Protein AF-A0A6C0LTY3-F1 (afdb_monomer_lite)

Radius of gyration: 32.54 Å; chains: 1; bounding box: 74×62×74 Å

Secondary structure (DSSP, 8-state):
--HHHHHHHHHHHHHHHHHHHHHHS---S---HHHHHHHHHHHHHHHHHHHHHHH------TT--PPPPPPPPPPPP-----PPP-----------------HHHHHHHHHHHHHHHHHHHHHHHHHHSB-TTT--B-TTS-EEE-TT--EEEHHHHHHHHHH-TTTTTB-TTT--B--

Sequence (179 aa):
MTSITLCYFYKLNYTQYIQKYYKEKRCPNMATMEEIDEYINEIHMKTMLDNYVLHNIPPDYEGFRKKEVEPIKKTRKIDIFIPSPQYDLPEDNTTILQREIPMEDLNKIREKILHVQDYIISMIDRKEDECPVCYEDMGNKSFLTGSCGHKYCGKCCYDNFTKNCHTGSLCPLCRVEVL

InterPro domains:
  IPR001841 Zinc finger, RING-type [PF13639] (129-175)
  IPR001841 Zinc finger, RING-type [PS50089] (131-175)
  IPR001841 Zinc finger, RING-type [SM00184] (131-174)
  IPR013083 Zinc finger, RING/FYVE/PHD-type [G3DSA:3.30.40.10] (106-179)

pLDDT: mean 71.9, std 16.02, range [35.75, 95.56]

Structure (mmCIF, N/CA/C/O backbone):
data_AF-A0A6C0LTY3-F1
#
_entry.id   AF-A0A6C0LTY3-F1
#
loop_
_atom_site.group_PDB
_atom_site.id
_atom_site.type_symbol
_atom_site.label_atom_id
_atom_site.label_alt_id
_atom_site.label_comp_id
_atom_site.label_asym_id
_atom_site.label_entity_id
_atom_site.label_seq_id
_atom_site.pdbx_PDB_ins_code
_atom_site.Cartn_x
_atom_site.Cartn_y
_atom_site.Cartn_z
_atom_site.occupancy
_atom_site.B_iso_or_equiv
_atom_site.auth_seq_id
_atom_site.auth_comp_id
_atom_site.auth_asym_id
_atom_site.auth_atom_id
_atom_site.pdbx_PDB_model_num
ATOM 1 N N . MET A 1 1 ? 41.780 -26.793 -29.485 1.00 42.22 1 MET A N 1
ATOM 2 C CA . MET A 1 1 ? 41.424 -25.366 -29.684 1.00 42.22 1 MET A CA 1
ATOM 3 C C . MET A 1 1 ? 39.921 -25.127 -29.453 1.00 42.22 1 MET A C 1
ATOM 5 O O . MET A 1 1 ? 39.269 -24.514 -30.282 1.00 42.22 1 MET A O 1
ATOM 9 N N . THR A 1 2 ? 39.345 -25.607 -28.342 1.00 44.09 2 THR A N 1
ATOM 10 C CA . THR A 1 2 ? 37.878 -25.598 -28.112 1.00 44.09 2 THR A CA 1
ATOM 11 C C . THR A 1 2 ? 37.442 -24.863 -26.838 1.00 44.09 2 THR A C 1
ATOM 13 O O . THR A 1 2 ? 36.274 -24.530 -26.698 1.00 44.09 2 THR A O 1
ATOM 16 N N . SER A 1 3 ? 38.364 -24.555 -25.919 1.00 42.03 3 SER A N 1
ATOM 17 C CA . SER A 1 3 ? 38.034 -23.916 -24.633 1.00 42.03 3 SER A CA 1
ATOM 18 C C . SER A 1 3 ? 37.906 -22.384 -24.717 1.00 42.03 3 SER A C 1
ATOM 20 O O . SER A 1 3 ? 37.100 -21.790 -24.007 1.00 42.03 3 SER A O 1
ATOM 22 N N . ILE A 1 4 ? 38.637 -21.731 -25.628 1.00 43.78 4 ILE A N 1
ATOM 23 C CA . ILE A 1 4 ? 38.625 -20.263 -25.756 1.00 43.78 4 ILE A CA 1
ATOM 24 C C . ILE A 1 4 ? 37.345 -19.783 -26.462 1.00 43.78 4 ILE A C 1
ATOM 26 O O . ILE A 1 4 ? 36.757 -18.783 -26.065 1.00 43.78 4 ILE A O 1
ATOM 30 N N . THR A 1 5 ? 36.855 -20.525 -27.456 1.00 41.91 5 THR A N 1
ATOM 31 C CA . THR A 1 5 ? 35.654 -20.182 -28.234 1.00 41.91 5 THR A CA 1
ATOM 32 C C . THR A 1 5 ? 34.357 -20.248 -27.419 1.00 41.91 5 THR A C 1
ATOM 34 O O . THR A 1 5 ? 33.508 -19.374 -27.586 1.00 41.91 5 THR A O 1
ATOM 37 N N . LEU A 1 6 ? 34.225 -21.194 -26.480 1.00 41.50 6 LEU A N 1
ATOM 38 C CA . LEU A 1 6 ? 33.082 -21.268 -25.553 1.00 41.50 6 LEU A CA 1
ATOM 39 C C . LEU A 1 6 ? 33.041 -20.072 -24.584 1.00 41.50 6 LEU A C 1
ATOM 41 O O . LEU A 1 6 ? 31.991 -19.457 -24.411 1.00 41.50 6 LEU A O 1
ATOM 45 N N . CYS A 1 7 ? 34.186 -19.662 -24.027 1.00 36.88 7 CYS A N 1
ATOM 46 C CA . CYS A 1 7 ? 34.265 -18.487 -23.147 1.00 36.88 7 CYS A CA 1
ATOM 47 C C . CYS A 1 7 ? 33.891 -17.169 -23.850 1.00 36.88 7 CYS A C 1
ATOM 49 O O . CYS A 1 7 ? 33.289 -16.291 -23.228 1.00 36.88 7 CYS A O 1
ATOM 51 N N . TYR A 1 8 ? 34.223 -17.013 -25.137 1.00 35.75 8 TYR A N 1
ATOM 52 C CA . TYR A 1 8 ? 33.842 -15.823 -25.909 1.00 35.75 8 TYR A CA 1
ATOM 53 C C . TYR A 1 8 ? 32.349 -15.802 -26.263 1.00 35.75 8 TYR A C 1
ATOM 55 O O . TYR A 1 8 ? 31.736 -14.737 -26.191 1.00 35.75 8 TYR A O 1
ATOM 63 N N . PHE A 1 9 ? 31.743 -16.957 -26.562 1.00 40.81 9 PHE A N 1
ATOM 64 C CA . PHE A 1 9 ? 30.297 -17.059 -26.797 1.00 40.81 9 PHE A CA 1
ATOM 65 C C . PHE A 1 9 ? 29.481 -16.710 -25.543 1.00 40.81 9 PHE A C 1
ATOM 67 O O . PHE A 1 9 ? 28.530 -15.933 -25.623 1.00 40.81 9 PHE A O 1
ATOM 74 N N . TYR A 1 10 ? 29.893 -17.201 -24.368 1.00 42.88 10 TYR A N 1
ATOM 75 C CA . TYR A 1 10 ? 29.242 -16.850 -23.100 1.00 42.88 10 TYR A CA 1
ATOM 76 C C . TYR A 1 10 ? 29.379 -15.357 -22.765 1.00 42.88 10 TYR A C 1
ATOM 78 O O . TYR A 1 10 ? 28.393 -14.734 -22.381 1.00 42.88 10 TYR A O 1
ATOM 86 N N . LYS A 1 11 ? 30.553 -14.741 -22.979 1.00 46.72 11 LYS A N 1
ATOM 87 C CA . LYS A 1 11 ? 30.744 -13.291 -22.757 1.00 46.72 11 LYS A CA 1
ATOM 88 C C . LYS A 1 11 ? 29.909 -12.415 -23.704 1.00 46.72 11 LYS A C 1
ATOM 90 O O . LYS A 1 11 ? 29.366 -11.397 -23.271 1.00 46.72 11 LYS A O 1
ATOM 95 N N . LEU A 1 12 ? 29.790 -12.799 -24.978 1.00 46.47 12 LEU A N 1
ATOM 96 C CA . LEU A 1 12 ? 28.983 -12.067 -25.965 1.00 46.47 12 LEU A CA 1
ATOM 97 C C . LEU A 1 12 ? 27.481 -12.139 -25.654 1.00 46.47 12 LEU A C 1
ATOM 99 O O . LEU A 1 12 ? 26.795 -11.129 -25.771 1.00 46.47 12 LEU A O 1
ATOM 103 N N . ASN A 1 13 ? 26.983 -13.283 -25.182 1.00 56.22 13 ASN A N 1
ATOM 104 C CA . ASN A 1 13 ? 25.578 -13.419 -24.791 1.00 56.22 13 ASN A CA 1
ATOM 105 C C . ASN A 1 13 ? 25.270 -12.713 -23.459 1.00 56.22 13 ASN A C 1
ATOM 107 O O . ASN A 1 13 ? 24.265 -12.016 -23.347 1.00 56.22 13 ASN A O 1
ATOM 111 N N . TYR A 1 14 ? 26.164 -12.807 -22.469 1.00 61.88 14 TYR A N 1
ATOM 112 C CA . TYR A 1 14 ? 25.981 -12.186 -21.148 1.00 61.88 14 TYR A CA 1
ATOM 113 C C . TYR A 1 14 ? 25.837 -10.657 -21.238 1.00 61.88 14 TYR A C 1
ATOM 115 O O . TYR A 1 14 ? 24.941 -10.064 -20.640 1.00 61.88 14 TYR A O 1
ATOM 123 N N . THR A 1 15 ? 26.668 -10.011 -22.061 1.00 61.78 15 THR A N 1
ATOM 124 C CA . THR A 1 15 ? 26.592 -8.557 -22.291 1.00 61.78 15 THR A CA 1
ATOM 125 C C . THR A 1 15 ? 25.288 -8.121 -22.966 1.00 61.78 15 THR A C 1
ATOM 127 O O . THR A 1 15 ? 24.736 -7.086 -22.591 1.00 61.78 15 THR A O 1
ATOM 130 N N . GLN A 1 16 ? 24.748 -8.915 -23.896 1.00 65.88 16 GLN A N 1
ATOM 131 C CA . GLN A 1 16 ? 23.445 -8.645 -24.518 1.00 65.88 16 GLN A CA 1
ATOM 132 C C . GLN A 1 16 ? 22.289 -8.791 -23.519 1.00 65.88 16 GLN A C 1
ATOM 134 O O . GLN A 1 16 ? 21.384 -7.953 -23.503 1.00 65.88 16 GLN A O 1
ATOM 139 N N . TYR A 1 17 ? 22.332 -9.804 -22.648 1.00 64.62 17 TYR A N 1
ATOM 140 C CA . TYR A 1 17 ? 21.313 -9.992 -21.611 1.00 64.62 17 TYR A CA 1
ATOM 141 C C . TYR A 1 17 ? 21.332 -8.878 -20.563 1.00 64.62 17 TYR A C 1
ATOM 143 O O . TYR A 1 17 ? 20.270 -8.383 -20.193 1.00 64.62 17 TYR A O 1
ATOM 151 N N . ILE A 1 18 ? 22.515 -8.403 -20.166 1.00 62.38 18 ILE A N 1
ATOM 152 C CA . ILE A 1 18 ? 22.650 -7.234 -19.287 1.00 62.38 18 ILE A CA 1
ATOM 153 C C . ILE A 1 18 ? 22.062 -5.977 -19.940 1.00 62.38 18 ILE A C 1
ATOM 155 O O . ILE A 1 18 ? 21.318 -5.229 -19.307 1.00 62.38 18 ILE A O 1
ATOM 159 N N . GLN A 1 19 ? 22.366 -5.732 -21.217 1.00 64.69 19 GLN A N 1
ATOM 160 C CA . GLN A 1 19 ? 21.818 -4.578 -21.937 1.00 64.69 19 GLN A CA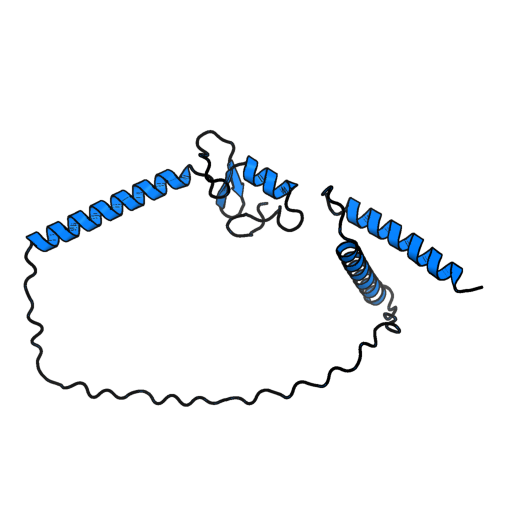 1
ATOM 161 C C . GLN A 1 19 ? 20.290 -4.646 -22.050 1.00 64.69 19 GLN A C 1
ATOM 163 O O . GLN A 1 19 ? 19.621 -3.621 -21.915 1.00 64.69 19 GLN A O 1
ATOM 168 N N . LYS A 1 20 ? 19.729 -5.844 -22.254 1.00 66.06 20 LYS A N 1
ATOM 169 C CA . LYS A 1 20 ? 18.279 -6.071 -22.252 1.00 66.06 20 LYS A CA 1
ATOM 170 C C . LYS A 1 20 ? 17.669 -5.829 -20.866 1.00 66.06 20 LYS A C 1
ATOM 172 O O . LYS A 1 20 ? 16.679 -5.108 -20.776 1.00 66.06 20 LYS A O 1
ATOM 177 N N . TYR A 1 21 ? 18.313 -6.319 -19.805 1.00 64.12 21 TYR A N 1
ATOM 178 C CA . TYR A 1 21 ? 17.903 -6.097 -18.416 1.00 64.12 21 TYR A CA 1
ATOM 179 C C . TYR A 1 21 ? 17.775 -4.607 -18.080 1.00 64.12 21 TYR A C 1
ATOM 181 O O . TYR A 1 21 ? 16.717 -4.160 -17.643 1.00 64.12 21 TYR A O 1
ATOM 189 N N . TYR A 1 22 ? 18.817 -3.812 -18.350 1.00 62.12 22 TYR A N 1
ATOM 190 C CA . TYR A 1 22 ? 18.805 -2.370 -18.072 1.00 62.12 22 TYR A CA 1
ATOM 191 C C . TYR A 1 22 ? 17.874 -1.571 -18.999 1.00 62.12 22 TYR A C 1
ATOM 193 O O . TYR A 1 22 ? 17.456 -0.469 -18.652 1.00 62.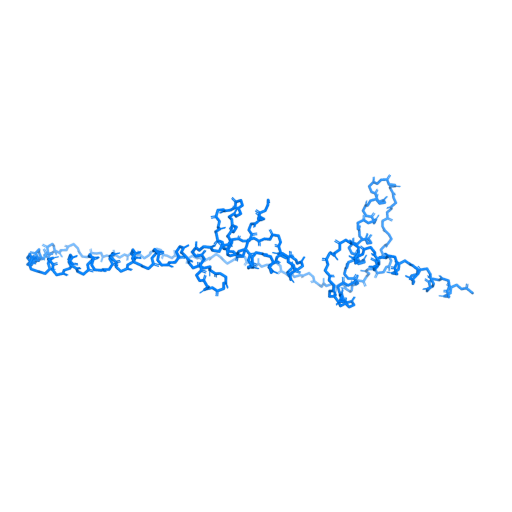12 22 TYR A O 1
ATOM 201 N N . LYS A 1 23 ? 17.529 -2.105 -20.179 1.00 64.44 23 LYS A N 1
ATOM 202 C CA . LYS A 1 23 ? 16.552 -1.491 -21.092 1.00 64.44 23 LYS A CA 1
ATOM 203 C C . LYS A 1 23 ? 15.106 -1.760 -20.659 1.00 64.44 23 LYS A C 1
ATOM 205 O O . LYS A 1 23 ? 14.253 -0.896 -20.848 1.00 64.44 23 LYS A O 1
ATOM 210 N N . GLU A 1 24 ? 14.832 -2.938 -20.099 1.00 64.75 24 GLU A N 1
ATOM 211 C CA . GLU A 1 24 ? 13.504 -3.337 -19.612 1.00 64.75 24 GLU A CA 1
ATOM 212 C C . GLU A 1 24 ? 13.227 -2.833 -18.187 1.00 64.75 24 GLU A C 1
ATOM 214 O O . GLU A 1 24 ? 12.106 -2.416 -17.892 1.00 64.75 24 GLU A O 1
ATOM 219 N N . LYS A 1 25 ? 14.238 -2.791 -17.308 1.00 58.41 25 LYS A N 1
ATOM 220 C CA . LYS A 1 25 ? 14.106 -2.240 -15.954 1.00 58.41 25 LYS A CA 1
ATOM 221 C C . LYS A 1 25 ? 14.497 -0.766 -15.919 1.00 58.41 25 LYS A C 1
ATOM 223 O O . LYS A 1 25 ? 15.662 -0.389 -15.935 1.00 58.41 25 LYS A O 1
ATOM 228 N N . ARG A 1 26 ? 13.473 0.080 -15.843 1.00 53.16 26 ARG A N 1
ATOM 229 C CA . ARG A 1 26 ? 13.510 1.549 -15.920 1.00 53.16 26 ARG A CA 1
ATOM 230 C C . ARG A 1 26 ? 14.066 2.232 -14.650 1.00 53.16 26 ARG A C 1
ATOM 232 O O . ARG A 1 26 ? 13.492 3.226 -14.221 1.00 53.16 26 ARG A O 1
ATOM 239 N N . CYS A 1 27 ? 15.146 1.729 -14.040 1.00 50.59 27 CYS A N 1
ATOM 240 C CA . CYS A 1 27 ? 15.734 2.320 -12.824 1.00 50.59 27 CYS A CA 1
ATOM 241 C C . CYS A 1 27 ? 17.283 2.336 -12.849 1.00 50.59 27 CYS A C 1
ATOM 243 O O . CYS A 1 27 ? 17.891 1.367 -13.294 1.00 50.59 27 CYS A O 1
ATOM 245 N N . PRO A 1 28 ? 17.937 3.408 -12.346 1.00 47.97 28 PRO A N 1
ATOM 246 C CA . PRO A 1 28 ? 19.373 3.664 -12.520 1.00 47.97 28 PRO A CA 1
ATOM 247 C C . PRO A 1 28 ? 20.290 3.066 -11.432 1.00 47.97 28 PRO A C 1
ATOM 249 O O . PRO A 1 28 ? 21.453 3.456 -11.352 1.00 47.97 28 PRO A O 1
ATOM 252 N N . ASN A 1 29 ? 19.806 2.158 -10.576 1.00 52.69 29 ASN A N 1
ATOM 253 C CA . ASN A 1 29 ? 20.657 1.519 -9.566 1.00 52.69 29 ASN A CA 1
ATOM 254 C C . ASN A 1 29 ? 21.331 0.274 -10.157 1.00 52.69 29 ASN A C 1
ATOM 256 O O . ASN A 1 29 ? 20.659 -0.566 -10.752 1.00 52.69 29 ASN A O 1
ATOM 260 N N . MET A 1 30 ? 22.658 0.183 -10.016 1.00 52.66 30 MET A N 1
ATOM 261 C CA . MET A 1 30 ? 23.454 -0.951 -10.494 1.00 52.66 30 MET A CA 1
ATOM 262 C C . MET A 1 30 ? 22.927 -2.238 -9.854 1.00 52.66 30 MET A C 1
ATOM 264 O O . MET A 1 30 ? 23.026 -2.398 -8.639 1.00 52.66 30 MET A O 1
ATOM 268 N N . ALA A 1 31 ? 22.353 -3.128 -10.663 1.00 61.09 31 ALA A N 1
ATOM 269 C CA . ALA A 1 31 ? 21.908 -4.433 -10.196 1.00 61.09 31 ALA A CA 1
ATOM 270 C C . ALA A 1 31 ? 23.100 -5.222 -9.655 1.00 61.09 31 ALA A C 1
ATOM 272 O O . ALA A 1 31 ? 24.213 -5.139 -10.195 1.00 61.09 31 ALA A O 1
ATOM 273 N N . THR A 1 32 ? 22.874 -5.968 -8.577 1.00 69.56 32 THR A N 1
ATOM 274 C CA . THR A 1 32 ? 23.905 -6.858 -8.042 1.00 69.56 32 THR A CA 1
ATOM 275 C C . THR A 1 32 ? 24.169 -7.979 -9.051 1.00 69.56 32 THR A C 1
ATOM 277 O O . THR A 1 32 ? 23.310 -8.326 -9.863 1.00 69.56 32 THR A O 1
ATOM 280 N N . MET A 1 33 ? 25.374 -8.554 -9.035 1.00 62.62 33 MET A N 1
ATOM 281 C CA . MET A 1 33 ? 25.718 -9.648 -9.959 1.00 62.62 33 MET A CA 1
ATOM 282 C C . MET A 1 33 ? 24.775 -10.853 -9.801 1.00 62.62 33 MET A C 1
ATOM 284 O O . MET A 1 33 ? 24.461 -11.518 -10.780 1.00 62.62 33 MET A O 1
ATOM 288 N N . GLU A 1 34 ? 24.250 -11.070 -8.595 1.00 73.88 34 GLU A N 1
ATOM 289 C CA . GLU A 1 34 ? 23.287 -12.131 -8.281 1.00 73.88 34 GLU A CA 1
ATOM 290 C C . GLU A 1 34 ? 21.930 -11.918 -8.975 1.00 73.88 34 GLU A C 1
ATOM 292 O O . GLU A 1 34 ? 21.380 -12.858 -9.545 1.00 73.88 34 GLU A O 1
ATOM 297 N N . GLU A 1 35 ? 21.419 -10.682 -9.007 1.00 72.31 35 GLU A N 1
ATOM 298 C CA . GLU A 1 35 ? 20.171 -10.341 -9.711 1.00 72.31 35 GLU A CA 1
ATOM 299 C C . GLU A 1 35 ? 20.306 -10.490 -11.232 1.00 72.31 35 GLU A C 1
ATOM 301 O O . GLU A 1 35 ? 19.363 -10.883 -11.925 1.00 72.31 35 GLU A O 1
ATOM 306 N N . ILE A 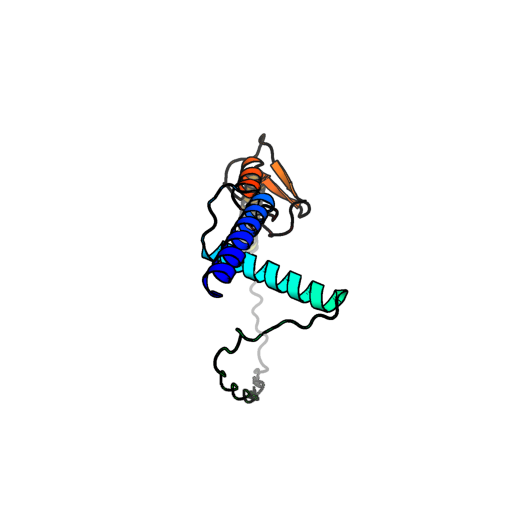1 36 ? 21.490 -10.172 -11.761 1.00 73.06 36 ILE A N 1
ATOM 307 C CA . ILE A 1 36 ? 21.803 -10.333 -13.183 1.00 73.06 36 ILE A CA 1
ATOM 308 C C . ILE A 1 36 ? 21.831 -11.822 -13.544 1.00 73.06 36 ILE A C 1
ATOM 310 O O . ILE A 1 36 ? 21.237 -12.220 -14.548 1.00 73.06 36 ILE A O 1
ATOM 314 N N . ASP A 1 37 ? 22.469 -12.650 -12.718 1.00 75.69 37 ASP A N 1
ATOM 315 C CA . ASP A 1 37 ? 22.544 -14.095 -12.934 1.00 75.69 37 ASP A CA 1
ATOM 316 C C . ASP A 1 37 ? 21.164 -14.766 -12.824 1.00 75.69 37 ASP A C 1
ATOM 318 O O . ASP A 1 37 ? 20.837 -15.648 -13.624 1.00 75.69 37 ASP A O 1
ATOM 322 N N . GLU A 1 38 ? 20.314 -14.324 -11.891 1.00 79.25 38 GLU A N 1
ATOM 323 C CA . GLU A 1 38 ? 18.933 -14.804 -11.772 1.00 79.25 38 GLU A CA 1
ATOM 324 C C . GLU A 1 38 ? 18.102 -14.469 -13.020 1.00 79.25 38 GLU A C 1
ATOM 326 O O . GLU A 1 38 ? 17.446 -15.348 -13.585 1.00 79.25 38 GLU A O 1
ATOM 331 N N . TYR A 1 39 ? 18.200 -13.236 -13.525 1.00 78.69 39 TYR A N 1
ATOM 332 C CA . TYR A 1 39 ? 17.506 -12.823 -14.749 1.00 78.69 39 TYR A CA 1
ATOM 333 C C . TYR A 1 39 ? 17.987 -13.585 -15.991 1.00 78.69 39 TYR A C 1
ATOM 335 O O . TYR A 1 39 ? 17.188 -13.958 -16.855 1.00 78.69 39 TYR A O 1
ATOM 343 N N . ILE A 1 40 ? 19.288 -13.862 -16.086 1.00 77.50 40 ILE A N 1
ATOM 344 C CA . ILE A 1 40 ? 19.847 -14.659 -17.184 1.00 77.50 40 ILE A CA 1
ATOM 345 C C . ILE A 1 40 ? 19.319 -16.091 -17.135 1.00 77.50 40 ILE A C 1
ATOM 347 O O . ILE A 1 40 ? 18.930 -16.627 -18.175 1.00 77.50 40 ILE A O 1
ATOM 351 N N . ASN A 1 41 ? 19.237 -16.685 -15.943 1.00 78.44 41 ASN A N 1
ATOM 352 C CA . ASN A 1 41 ? 18.626 -18.000 -15.763 1.00 78.44 41 ASN A CA 1
ATOM 353 C C . ASN A 1 41 ? 17.143 -17.994 -16.161 1.00 78.44 41 ASN A C 1
ATOM 355 O O . ASN A 1 41 ? 16.689 -18.921 -16.832 1.00 78.44 41 ASN A O 1
ATOM 359 N N . GLU A 1 42 ? 16.395 -16.945 -15.814 1.00 79.88 42 GLU A N 1
ATOM 360 C CA . GLU A 1 42 ? 14.985 -16.815 -16.192 1.00 79.88 42 GLU A CA 1
ATOM 361 C C . GLU A 1 42 ? 14.802 -16.721 -17.717 1.00 79.88 42 GLU A C 1
ATOM 363 O O . GLU A 1 42 ? 13.969 -17.430 -18.291 1.00 79.88 42 GLU A O 1
ATOM 368 N N . ILE A 1 43 ? 15.606 -15.899 -18.404 1.00 78.12 43 ILE A N 1
ATOM 369 C CA . ILE A 1 43 ? 15.570 -15.809 -19.873 1.00 78.12 43 ILE A CA 1
ATOM 370 C C . ILE A 1 43 ? 15.957 -17.140 -20.510 1.00 78.12 43 ILE A C 1
ATOM 372 O O . ILE A 1 43 ? 15.333 -17.563 -21.489 1.00 78.12 43 ILE A O 1
ATOM 376 N N . HIS A 1 44 ? 16.979 -17.799 -19.973 1.00 78.81 44 HIS A N 1
ATOM 377 C CA . HIS A 1 44 ? 17.426 -19.089 -20.472 1.00 78.81 44 HIS A CA 1
ATOM 378 C C . HIS A 1 44 ? 16.307 -20.135 -20.382 1.00 78.81 44 HIS A C 1
ATOM 380 O O . HIS A 1 44 ? 16.013 -20.796 -21.377 1.00 78.81 44 HIS A O 1
ATOM 386 N N . MET A 1 45 ? 15.608 -20.201 -19.244 1.00 78.69 45 MET A N 1
ATOM 387 C CA . MET A 1 45 ? 14.460 -21.092 -19.045 1.00 78.69 45 MET A CA 1
ATOM 388 C C . MET A 1 45 ? 13.298 -20.775 -19.992 1.00 78.69 45 MET A C 1
ATOM 390 O O . MET A 1 45 ? 12.739 -21.691 -20.595 1.00 78.69 45 MET A O 1
ATOM 394 N N . LYS A 1 46 ? 12.959 -19.493 -20.183 1.00 79.38 46 LYS A N 1
ATOM 395 C CA . LYS A 1 46 ? 11.922 -19.087 -21.152 1.00 79.38 46 LYS A CA 1
ATOM 396 C C . LYS A 1 46 ? 12.289 -19.503 -22.575 1.00 79.38 46 LYS A C 1
ATOM 398 O O . LYS A 1 46 ? 11.479 -20.103 -23.267 1.00 79.38 46 LYS A O 1
ATOM 403 N N . THR A 1 47 ? 13.542 -19.285 -22.968 1.00 78.75 47 THR A N 1
ATOM 404 C CA . THR A 1 47 ? 14.038 -19.660 -24.300 1.00 78.75 47 THR A CA 1
ATOM 405 C C . THR A 1 47 ? 14.023 -21.179 -24.502 1.00 78.75 47 THR A C 1
ATOM 407 O O . THR A 1 47 ? 13.688 -21.658 -25.582 1.00 78.75 47 THR A O 1
ATOM 410 N N . MET A 1 48 ? 14.356 -21.956 -23.466 1.00 78.94 48 MET A N 1
ATOM 411 C CA . MET A 1 48 ? 14.251 -23.418 -23.499 1.00 78.94 48 MET A CA 1
ATOM 412 C C . MET A 1 48 ? 12.806 -23.889 -23.687 1.00 78.94 48 MET A C 1
ATOM 414 O O . MET A 1 48 ? 12.564 -24.777 -24.503 1.00 78.94 48 MET A O 1
ATOM 418 N N . LEU A 1 49 ? 11.854 -23.289 -22.967 1.00 75.56 49 LEU A N 1
ATOM 419 C CA . LEU A 1 49 ? 10.431 -23.606 -23.108 1.00 75.56 49 LEU A CA 1
ATOM 420 C C . LEU A 1 49 ? 9.912 -23.259 -24.504 1.00 75.56 49 LEU A C 1
ATOM 422 O O . LEU A 1 49 ? 9.250 -24.090 -25.122 1.00 75.56 49 LEU A O 1
ATOM 426 N N . ASP A 1 50 ? 10.264 -22.087 -25.030 1.00 77.69 50 ASP A N 1
ATOM 427 C CA . ASP A 1 50 ? 9.864 -21.671 -26.376 1.00 77.69 50 ASP A CA 1
ATOM 428 C C . ASP A 1 50 ? 10.435 -22.614 -27.443 1.00 77.69 50 ASP A C 1
ATOM 430 O O . ASP A 1 50 ? 9.712 -23.056 -28.334 1.00 77.69 50 ASP A O 1
ATOM 434 N N . ASN A 1 51 ? 11.706 -23.007 -27.322 1.00 78.31 51 ASN A N 1
ATOM 435 C CA . ASN A 1 51 ? 12.327 -23.976 -28.227 1.00 78.31 51 ASN A CA 1
ATOM 436 C C . ASN A 1 51 ? 11.668 -25.360 -28.158 1.00 78.31 51 ASN A C 1
ATOM 438 O O . ASN A 1 51 ? 11.529 -26.031 -29.183 1.00 78.31 51 ASN A O 1
ATOM 442 N N . TYR A 1 52 ? 11.231 -25.785 -26.974 1.00 76.06 52 TYR A N 1
ATOM 443 C CA . TYR A 1 52 ? 10.509 -27.041 -26.817 1.00 76.06 52 TYR A CA 1
ATOM 444 C C . TYR A 1 52 ? 9.117 -26.975 -27.457 1.00 76.06 52 TYR A C 1
ATOM 446 O O . TYR A 1 52 ? 8.767 -27.844 -28.252 1.00 76.06 52 TYR A O 1
ATOM 454 N N . VAL A 1 53 ? 8.351 -25.921 -27.165 1.00 80.69 53 VAL A N 1
ATOM 455 C CA . VAL A 1 53 ? 6.966 -25.758 -27.636 1.00 80.69 53 VAL A CA 1
ATOM 456 C C . VAL A 1 53 ? 6.897 -25.487 -29.141 1.00 80.69 53 VAL A C 1
ATOM 458 O O . VAL A 1 53 ? 6.040 -26.045 -29.822 1.00 80.69 53 VAL A O 1
ATOM 461 N N . LEU A 1 54 ? 7.779 -24.636 -29.671 1.00 80.00 54 LEU A N 1
ATOM 462 C CA . LEU A 1 54 ? 7.719 -24.178 -31.065 1.00 80.00 54 LEU A CA 1
ATOM 463 C C . LEU A 1 54 ? 8.565 -25.025 -32.013 1.00 80.00 54 LEU A C 1
ATOM 465 O O . LEU A 1 54 ? 8.221 -25.163 -33.187 1.00 80.00 54 LEU A O 1
ATOM 469 N N . HIS A 1 55 ? 9.680 -25.571 -31.527 1.00 76.00 55 HIS A N 1
ATOM 470 C CA . HIS A 1 55 ? 10.675 -26.231 -32.371 1.00 76.00 55 HIS A CA 1
ATOM 471 C C . HIS A 1 55 ? 10.875 -27.716 -32.034 1.00 76.00 55 HIS A C 1
ATOM 473 O O . HIS A 1 55 ? 11.659 -28.374 -32.715 1.00 76.00 55 HIS A O 1
ATOM 479 N N . ASN A 1 56 ? 10.157 -28.266 -31.039 1.00 76.69 56 ASN A N 1
ATOM 480 C CA . ASN A 1 56 ? 10.320 -29.642 -30.545 1.00 76.69 56 ASN A CA 1
ATOM 481 C C . ASN A 1 56 ? 11.779 -29.982 -30.178 1.00 76.69 56 ASN A C 1
ATOM 483 O O . ASN A 1 56 ? 12.198 -31.137 -30.268 1.00 76.69 56 ASN A O 1
ATOM 487 N N . ILE A 1 57 ? 12.566 -28.981 -29.768 1.00 75.94 57 ILE A N 1
ATOM 488 C CA . ILE A 1 57 ? 13.948 -29.179 -29.326 1.00 75.94 57 ILE A CA 1
ATOM 489 C C . ILE A 1 57 ? 13.916 -29.441 -27.814 1.00 75.94 57 ILE A C 1
ATOM 491 O O . ILE A 1 57 ? 13.540 -28.543 -27.057 1.00 75.94 57 ILE A O 1
ATOM 495 N N . PRO A 1 58 ? 14.271 -30.652 -27.346 1.00 67.81 58 PRO A N 1
ATOM 496 C CA . PRO A 1 58 ? 14.276 -30.959 -25.926 1.00 67.81 58 PRO A CA 1
ATOM 497 C C . PRO A 1 58 ? 15.396 -30.187 -25.208 1.00 67.81 58 PRO A C 1
ATOM 499 O O . PRO A 1 58 ? 16.503 -30.077 -25.739 1.00 67.81 58 PRO A O 1
ATOM 502 N N . PRO A 1 59 ? 15.131 -29.656 -24.006 1.00 66.31 59 PRO A N 1
ATOM 503 C CA . PRO A 1 59 ? 16.147 -28.975 -23.215 1.00 66.31 59 PRO A CA 1
ATOM 504 C C . PRO A 1 59 ? 17.286 -29.925 -22.819 1.00 66.31 59 PRO A C 1
ATOM 506 O O . PRO A 1 59 ? 17.056 -31.030 -22.325 1.00 66.31 59 PRO A O 1
ATOM 509 N N . ASP A 1 60 ? 18.522 -29.479 -23.045 1.00 68.75 60 ASP A N 1
ATOM 510 C CA . ASP A 1 60 ? 19.738 -30.194 -22.663 1.00 68.75 60 ASP A CA 1
ATOM 511 C C . ASP A 1 60 ? 20.090 -29.882 -21.200 1.00 68.75 60 ASP A C 1
ATOM 513 O O . ASP A 1 60 ? 20.450 -28.757 -20.844 1.00 68.75 60 ASP A O 1
ATOM 517 N N . TYR A 1 61 ? 19.932 -30.887 -20.337 1.00 60.06 61 TYR A N 1
ATOM 518 C CA . TYR A 1 61 ? 20.091 -30.772 -18.887 1.00 60.06 61 TYR A CA 1
ATOM 519 C C . TYR A 1 61 ? 21.414 -31.346 -18.358 1.00 60.06 61 TYR A C 1
ATOM 521 O O . TYR A 1 61 ? 21.521 -31.576 -17.148 1.00 60.06 61 TYR A O 1
ATOM 529 N N . GLU A 1 62 ? 22.430 -31.575 -19.201 1.00 57.56 62 GLU A N 1
ATOM 530 C CA . GLU A 1 62 ? 23.692 -32.213 -18.778 1.00 57.56 62 GLU A CA 1
ATOM 531 C C . GLU A 1 62 ? 24.409 -31.508 -17.595 1.00 57.56 62 GLU A C 1
ATOM 533 O O . GLU A 1 62 ? 25.207 -32.136 -16.898 1.00 57.56 62 GLU A O 1
ATOM 538 N N . GLY A 1 63 ? 24.061 -30.255 -17.265 1.00 50.53 63 GLY A N 1
ATOM 539 C CA . GLY A 1 63 ? 24.580 -29.513 -16.103 1.00 50.53 63 GLY A CA 1
ATOM 540 C C . GLY A 1 63 ? 23.780 -29.587 -14.785 1.00 50.53 63 GLY A C 1
ATOM 541 O O . GLY A 1 63 ? 24.254 -29.071 -13.774 1.00 50.53 63 GLY A O 1
ATOM 542 N N . PHE A 1 64 ? 22.586 -30.199 -14.741 1.00 46.16 64 PHE A N 1
ATOM 543 C CA . PHE A 1 64 ? 21.651 -30.072 -13.599 1.00 46.16 64 PHE A CA 1
ATOM 544 C C . PHE A 1 64 ? 21.643 -31.236 -12.590 1.00 46.16 64 PHE A C 1
ATOM 546 O O . PHE A 1 64 ? 20.766 -31.272 -11.722 1.00 46.16 64 PHE A O 1
ATOM 553 N N . ARG A 1 65 ? 22.610 -32.170 -12.613 1.00 46.53 65 ARG A N 1
ATOM 554 C CA . ARG A 1 65 ? 22.739 -33.184 -11.539 1.00 46.53 65 ARG A CA 1
ATOM 555 C C . ARG A 1 65 ? 23.160 -32.540 -10.210 1.00 46.53 65 ARG A C 1
ATOM 557 O O . ARG A 1 65 ? 24.320 -32.592 -9.807 1.00 46.53 65 ARG A O 1
ATOM 564 N N . LYS A 1 66 ? 22.199 -31.966 -9.488 1.00 48.94 66 LYS A N 1
ATOM 565 C CA . LYS A 1 66 ? 22.302 -31.741 -8.043 1.00 48.94 66 LYS A CA 1
ATOM 566 C C . LYS A 1 66 ? 22.087 -33.088 -7.340 1.00 48.94 66 LYS A C 1
ATOM 568 O O . LYS A 1 66 ? 21.202 -33.848 -7.720 1.00 48.94 66 LYS A O 1
ATOM 573 N N . LYS A 1 67 ? 22.958 -33.386 -6.368 1.00 49.50 67 LYS A N 1
ATOM 574 C CA . LYS A 1 67 ? 23.000 -34.626 -5.572 1.00 49.50 67 LYS A CA 1
ATOM 575 C C . LYS A 1 67 ? 21.606 -35.018 -5.071 1.00 49.50 67 LYS A C 1
ATOM 577 O O . LYS A 1 67 ? 20.868 -34.161 -4.592 1.00 49.50 67 LYS A O 1
ATOM 582 N N . GLU A 1 68 ? 21.298 -36.306 -5.177 1.00 46.47 68 GLU A N 1
ATOM 583 C CA . GLU A 1 68 ? 20.065 -36.933 -4.699 1.00 46.47 68 GLU A CA 1
ATOM 584 C C . GLU A 1 68 ? 19.768 -36.505 -3.252 1.00 46.47 68 GLU A C 1
ATOM 586 O O . GLU A 1 68 ? 20.559 -36.751 -2.343 1.00 46.47 68 GLU A O 1
ATOM 591 N N . VAL A 1 69 ? 18.641 -35.820 -3.045 1.00 53.78 69 VAL A N 1
ATOM 592 C CA . VAL A 1 69 ? 18.107 -35.537 -1.7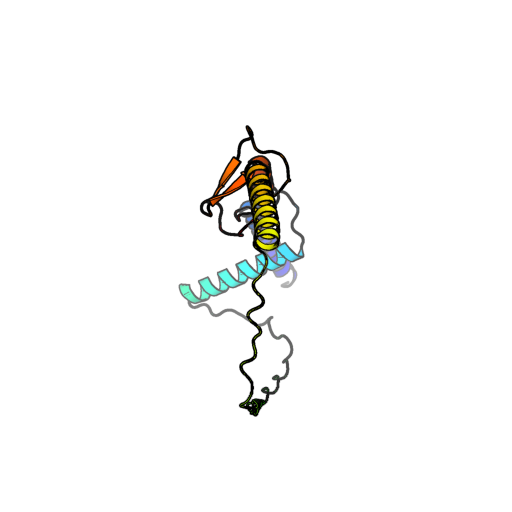09 1.00 53.78 69 VAL A CA 1
ATOM 593 C C . VAL A 1 69 ? 17.192 -36.699 -1.347 1.00 53.78 69 VAL A C 1
ATOM 595 O O . VAL A 1 69 ? 16.254 -37.002 -2.086 1.00 53.78 69 VAL A O 1
ATOM 598 N N . GLU A 1 70 ? 17.482 -37.369 -0.233 1.00 55.22 70 GLU A N 1
ATOM 599 C CA . GLU A 1 70 ? 16.703 -38.521 0.217 1.00 55.22 70 GLU A CA 1
ATOM 600 C C . GLU A 1 70 ? 15.221 -38.169 0.465 1.00 55.22 70 GLU A C 1
ATOM 602 O O . GLU A 1 70 ? 14.905 -37.081 0.959 1.00 55.22 70 GLU A O 1
ATOM 607 N N . PRO A 1 71 ? 14.285 -39.087 0.159 1.00 48.28 71 PRO A N 1
ATOM 608 C CA . PRO A 1 71 ? 12.858 -38.825 0.277 1.00 48.28 71 PRO A CA 1
ATOM 609 C C . PRO A 1 71 ? 12.421 -38.685 1.743 1.00 48.28 71 PRO A C 1
ATOM 611 O O . PRO A 1 71 ? 12.548 -39.605 2.555 1.00 48.28 71 PRO A O 1
ATOM 614 N N . ILE A 1 72 ? 11.831 -37.532 2.068 1.00 55.66 72 ILE A N 1
ATOM 615 C CA . ILE A 1 72 ? 11.228 -37.243 3.374 1.00 55.66 72 ILE A CA 1
ATOM 616 C C . ILE A 1 72 ? 10.088 -38.241 3.641 1.00 55.66 72 ILE A C 1
ATOM 618 O O . ILE A 1 72 ? 9.129 -38.354 2.873 1.00 55.66 72 ILE A O 1
ATOM 622 N N . LYS A 1 73 ? 10.193 -38.981 4.752 1.00 56.66 73 LYS A N 1
ATOM 623 C CA . LYS A 1 73 ? 9.198 -39.971 5.191 1.00 56.66 73 LYS A CA 1
ATOM 624 C C . LYS A 1 73 ? 7.867 -39.284 5.524 1.00 56.66 73 LYS A C 1
ATOM 626 O O . LYS A 1 73 ? 7.825 -38.335 6.301 1.00 56.66 73 LYS A O 1
ATOM 631 N N . LYS A 1 74 ? 6.781 -39.807 4.943 1.00 53.00 74 LYS A N 1
ATOM 632 C CA . LYS A 1 74 ? 5.393 -39.337 5.096 1.00 53.00 74 LYS A CA 1
ATOM 633 C C . LYS A 1 74 ? 5.007 -39.164 6.573 1.00 53.00 74 LYS A C 1
ATOM 635 O O . LYS A 1 74 ? 5.190 -40.077 7.379 1.00 53.00 74 LYS A O 1
ATOM 640 N N . THR A 1 75 ? 4.434 -38.009 6.901 1.00 50.41 75 THR A N 1
ATOM 641 C CA . THR A 1 75 ? 3.895 -37.682 8.224 1.00 50.41 75 THR A CA 1
ATOM 642 C C . THR A 1 75 ? 2.720 -38.598 8.574 1.00 50.41 75 THR A C 1
ATOM 644 O O . THR A 1 75 ? 1.807 -38.815 7.775 1.00 50.41 75 THR A O 1
ATOM 647 N N . ARG A 1 76 ? 2.755 -39.177 9.779 1.00 58.00 76 ARG A N 1
ATOM 648 C CA . ARG A 1 76 ? 1.645 -39.966 10.330 1.00 58.00 76 ARG A CA 1
ATOM 649 C C . ARG A 1 76 ? 0.525 -39.010 10.738 1.00 58.00 76 ARG A C 1
ATOM 651 O O . ARG A 1 76 ? 0.790 -38.025 11.422 1.00 58.00 76 ARG A O 1
ATOM 658 N N . LYS A 1 77 ? -0.709 -39.304 10.320 1.00 49.94 77 LYS A N 1
ATOM 659 C CA . LYS A 1 77 ? -1.910 -38.620 10.814 1.00 49.94 77 LYS A CA 1
ATOM 660 C C . LYS A 1 77 ? -2.016 -38.869 12.319 1.00 49.94 77 LYS A C 1
ATOM 662 O O . LYS A 1 77 ? -1.954 -40.019 12.748 1.00 49.94 77 LYS A O 1
ATOM 667 N N . ILE A 1 78 ? -2.103 -37.797 13.096 1.00 53.72 78 ILE A N 1
ATOM 668 C CA . ILE A 1 78 ? -2.384 -37.859 14.528 1.00 53.72 78 ILE A CA 1
ATOM 669 C C . ILE A 1 78 ? -3.877 -37.579 14.661 1.00 53.72 78 ILE A C 1
ATOM 671 O O . ILE A 1 78 ? -4.309 -36.447 14.454 1.00 53.72 78 ILE A O 1
ATOM 675 N N . ASP A 1 79 ? -4.655 -38.614 14.965 1.00 54.19 79 ASP A N 1
ATOM 676 C CA . ASP A 1 79 ? -6.073 -38.470 15.280 1.00 54.19 79 ASP A CA 1
ATOM 677 C C . ASP A 1 79 ? -6.183 -38.002 16.735 1.00 54.19 79 ASP A C 1
ATOM 679 O O . ASP A 1 79 ? -6.025 -38.777 17.679 1.00 54.19 79 ASP A O 1
ATOM 683 N N . ILE A 1 80 ? -6.378 -36.697 16.926 1.00 56.19 80 ILE A N 1
ATOM 684 C CA . ILE A 1 80 ? -6.590 -36.111 18.251 1.00 56.19 80 ILE A CA 1
ATOM 685 C C . ILE A 1 80 ? -8.068 -36.298 18.604 1.00 56.19 80 ILE A C 1
ATOM 687 O O . ILE A 1 80 ? -8.933 -35.593 18.088 1.00 56.19 80 ILE A O 1
ATOM 691 N N . PHE A 1 81 ? -8.364 -37.255 19.483 1.00 62.91 81 PHE A N 1
ATOM 692 C CA . PHE A 1 81 ? -9.683 -37.387 20.097 1.00 62.91 81 PHE A CA 1
ATOM 693 C C . PHE A 1 81 ? -9.827 -36.350 21.216 1.00 62.91 81 PHE A C 1
ATOM 695 O O . PHE A 1 81 ? -9.120 -36.420 22.221 1.00 62.91 81 PHE A O 1
ATOM 702 N N . ILE A 1 82 ? -10.733 -35.388 21.040 1.00 62.03 82 ILE A N 1
ATOM 703 C CA . ILE A 1 82 ? -11.101 -34.406 22.066 1.00 62.03 82 ILE A CA 1
ATOM 704 C C . ILE A 1 82 ? -12.446 -34.854 22.655 1.00 62.03 82 ILE A C 1
ATOM 706 O O . ILE A 1 82 ? -13.456 -34.771 21.953 1.00 62.03 82 ILE A O 1
ATOM 710 N N . PRO A 1 83 ? -12.507 -35.342 23.907 1.00 64.44 83 PRO A N 1
ATOM 711 C CA . PRO A 1 83 ? -13.781 -35.615 24.552 1.00 64.44 83 PRO A CA 1
ATOM 712 C C . PRO A 1 83 ? -14.505 -34.293 24.810 1.00 64.44 83 PRO A C 1
ATOM 714 O O . PRO A 1 83 ? -13.924 -33.355 25.357 1.00 64.44 83 PRO A O 1
ATOM 717 N N . SER A 1 84 ? -15.777 -34.224 24.425 1.00 51.06 84 SER A N 1
ATOM 718 C CA . SER A 1 84 ? -16.619 -33.065 24.715 1.00 51.06 84 SER A CA 1
ATOM 719 C C . SER A 1 84 ? -16.840 -32.977 26.232 1.00 51.06 84 SER A C 1
ATOM 721 O O . SER A 1 84 ? -17.291 -33.967 26.816 1.00 51.06 84 SER A O 1
ATOM 723 N N . PRO A 1 85 ? -16.537 -31.846 26.894 1.00 59.84 85 PRO A N 1
ATOM 724 C CA . PRO A 1 85 ? -16.755 -31.728 28.326 1.00 59.84 85 PRO A CA 1
ATOM 725 C C . PRO A 1 85 ? -18.258 -31.713 28.610 1.00 59.84 85 PRO A C 1
ATOM 727 O O . PRO A 1 85 ? -18.993 -30.895 28.055 1.00 59.84 85 PRO A O 1
ATOM 730 N N . GLN A 1 86 ? -18.713 -32.629 29.460 1.00 61.78 86 GLN A N 1
ATOM 731 C CA . GLN A 1 86 ? -20.062 -32.602 30.011 1.00 61.78 86 GLN A CA 1
ATOM 732 C C . GLN A 1 86 ? -20.005 -31.810 31.315 1.00 61.78 86 GLN A C 1
ATOM 734 O O . GLN A 1 86 ? -19.300 -32.194 32.246 1.00 61.78 86 GLN A O 1
ATOM 739 N N . TYR A 1 87 ? -20.687 -30.669 31.340 1.00 59.88 87 TYR A N 1
ATOM 740 C CA . TYR A 1 87 ? -20.838 -29.854 32.537 1.00 59.88 87 TYR A CA 1
ATOM 741 C C . TYR A 1 87 ? -22.227 -30.104 33.113 1.00 59.88 87 TYR A C 1
ATOM 743 O O . TYR A 1 87 ? -23.224 -29.748 32.484 1.00 59.88 87 TYR A O 1
ATOM 751 N N . ASP A 1 88 ? -22.280 -30.682 34.309 1.00 64.38 88 ASP A N 1
ATOM 752 C CA . ASP A 1 88 ? -23.499 -30.731 35.108 1.00 64.38 88 ASP A CA 1
ATOM 753 C C . ASP A 1 88 ? -23.748 -29.326 35.671 1.00 64.38 88 ASP A C 1
ATOM 755 O O . ASP A 1 88 ? -23.075 -28.873 36.601 1.00 64.38 88 ASP A O 1
ATOM 759 N N . LEU A 1 89 ? -24.675 -28.592 35.053 1.00 59.38 89 LEU A N 1
ATOM 760 C CA . LEU A 1 89 ? -25.165 -27.326 35.589 1.00 59.38 89 LEU A CA 1
ATOM 761 C C . LEU A 1 89 ? -26.168 -27.636 36.712 1.00 59.38 89 LEU A C 1
ATOM 763 O O . LEU A 1 89 ? -27.136 -28.353 36.457 1.00 59.38 89 LEU A O 1
ATOM 767 N N . PRO A 1 90 ? -25.983 -27.109 37.936 1.00 59.06 90 PRO A N 1
ATOM 768 C CA . PRO A 1 90 ? -26.981 -27.245 38.985 1.00 59.06 90 PRO A CA 1
ATOM 769 C C . PRO A 1 90 ? -28.255 -26.501 38.576 1.00 59.06 90 PRO A C 1
ATOM 771 O O . PRO A 1 90 ? -28.239 -25.284 38.384 1.00 59.06 90 PRO A O 1
ATOM 774 N N . GLU A 1 91 ? -29.361 -27.231 38.463 1.00 63.59 91 GLU A N 1
ATOM 775 C CA . GLU A 1 91 ? -30.706 -26.666 38.399 1.00 63.59 91 GLU A CA 1
ATOM 776 C C . GLU A 1 91 ? -31.105 -26.161 39.790 1.00 63.59 91 GLU A C 1
ATOM 778 O O . GLU A 1 91 ? -31.885 -26.810 40.473 1.00 63.59 91 GLU A O 1
ATOM 783 N N . ASP A 1 92 ? -30.566 -25.030 40.252 1.00 57.19 92 ASP A N 1
ATOM 784 C CA . ASP A 1 92 ? -31.370 -24.190 41.142 1.00 57.19 92 ASP A CA 1
ATOM 785 C C . ASP A 1 92 ? -30.871 -22.752 41.280 1.00 57.19 92 ASP A C 1
ATOM 787 O O . ASP A 1 92 ? -29.674 -22.473 41.372 1.00 57.19 92 ASP A O 1
ATOM 791 N N . ASN A 1 93 ? -31.858 -21.873 41.436 1.00 50.62 93 ASN A N 1
ATOM 792 C CA . ASN A 1 93 ? -31.791 -20.472 41.834 1.00 50.62 93 ASN A CA 1
ATOM 793 C C . ASN A 1 93 ? -31.511 -19.458 40.721 1.00 50.62 93 ASN A C 1
ATOM 795 O O . ASN A 1 93 ? -30.487 -18.776 40.661 1.00 50.62 93 ASN A O 1
ATOM 799 N N . THR A 1 94 ? -32.554 -19.234 39.920 1.00 55.72 94 THR A N 1
ATOM 800 C CA . THR A 1 94 ? -32.922 -17.910 39.401 1.00 55.72 94 THR A CA 1
ATOM 801 C C . THR A 1 94 ? -33.053 -16.886 40.538 1.00 55.72 94 THR A C 1
ATOM 803 O O . THR A 1 94 ? -34.143 -16.475 40.922 1.00 55.72 94 THR A O 1
ATOM 806 N N . THR A 1 95 ? -31.928 -16.435 41.071 1.00 54.25 95 THR A N 1
ATOM 807 C CA . THR A 1 95 ? -31.792 -15.170 41.798 1.00 54.25 95 THR A CA 1
ATOM 808 C C . THR A 1 95 ? -30.719 -14.351 41.101 1.00 54.25 95 THR A C 1
ATOM 810 O O . THR A 1 95 ? -29.752 -13.877 41.693 1.00 54.25 95 THR A O 1
ATOM 813 N N . ILE A 1 96 ? -30.922 -14.119 39.801 1.00 60.06 96 ILE A N 1
ATOM 814 C CA . ILE A 1 96 ? -30.406 -12.896 39.195 1.00 60.06 96 ILE A CA 1
ATOM 815 C C . ILE A 1 96 ? -31.198 -11.780 39.872 1.00 60.06 96 ILE A C 1
ATOM 817 O O . ILE A 1 96 ? -32.305 -11.447 39.455 1.00 60.06 96 ILE A O 1
ATOM 821 N N . LEU A 1 97 ? -30.666 -11.266 40.983 1.00 57.34 97 LEU A N 1
ATOM 822 C CA . LEU A 1 97 ? -31.054 -9.979 41.538 1.00 57.34 97 LEU A CA 1
ATOM 823 C C . LEU A 1 97 ? -31.036 -8.996 40.367 1.00 57.34 97 LEU A C 1
ATOM 825 O O . LEU A 1 97 ? -29.964 -8.589 39.915 1.00 57.34 97 LEU A O 1
ATOM 829 N N . GLN A 1 98 ? -32.218 -8.664 39.847 1.00 60.50 98 GLN A N 1
ATOM 830 C CA . GLN A 1 98 ? -32.419 -7.542 38.942 1.00 60.50 98 GLN A CA 1
ATOM 831 C C . GLN A 1 98 ? -32.125 -6.292 39.761 1.00 60.50 98 GLN A C 1
ATOM 833 O O . GLN A 1 98 ? -32.998 -5.671 40.357 1.00 60.50 98 GLN A O 1
ATOM 838 N N . ARG A 1 99 ? -30.835 -6.001 39.895 1.00 64.44 99 ARG A N 1
ATOM 839 C CA . ARG A 1 99 ? -30.345 -4.804 40.544 1.00 64.44 99 ARG A CA 1
ATOM 840 C C . ARG A 1 99 ? -30.723 -3.675 39.598 1.00 64.44 99 ARG A C 1
ATOM 842 O O . ARG A 1 99 ? -30.125 -3.548 38.533 1.00 64.44 99 ARG A O 1
ATOM 849 N N . GLU A 1 100 ? -31.770 -2.933 39.941 1.00 71.19 100 GLU A N 1
ATOM 850 C CA . GLU A 1 100 ? -32.171 -1.746 39.194 1.00 71.19 100 GLU A CA 1
ATOM 851 C C . GLU A 1 100 ? -30.968 -0.801 39.157 1.00 71.19 100 GLU A C 1
ATOM 853 O O . GLU A 1 100 ? -30.517 -0.303 40.189 1.00 71.19 100 GLU A O 1
ATOM 858 N N . ILE A 1 101 ? -30.370 -0.644 37.975 1.00 71.19 101 ILE A N 1
ATOM 859 C CA . ILE A 1 101 ? -29.240 0.260 37.788 1.00 71.19 101 ILE A CA 1
ATOM 860 C C . ILE A 1 101 ? -29.802 1.677 37.943 1.00 71.19 101 ILE A C 1
ATOM 862 O O . ILE A 1 101 ? -30.716 2.034 37.193 1.00 71.19 101 ILE A O 1
ATOM 866 N N . PRO A 1 102 ? -29.300 2.491 38.890 1.00 78.56 102 PRO A N 1
ATOM 867 C CA . PRO A 1 102 ? -29.770 3.857 39.055 1.00 78.56 102 PRO A CA 1
ATOM 868 C C . PRO A 1 102 ? -29.625 4.636 37.745 1.00 78.56 102 PRO A C 1
ATOM 870 O O . PRO A 1 102 ? -28.584 4.580 37.090 1.00 78.56 102 PRO A O 1
ATOM 873 N N . MET A 1 103 ? -30.655 5.404 37.379 1.00 77.88 103 MET A N 1
ATOM 874 C CA . MET A 1 103 ? -30.669 6.217 36.152 1.00 77.88 103 MET A CA 1
ATOM 875 C C . MET A 1 103 ? -29.442 7.144 36.043 1.00 77.88 103 MET A C 1
ATOM 877 O O . MET A 1 103 ? -28.938 7.401 34.954 1.00 77.88 103 MET A O 1
ATOM 881 N N . GLU A 1 104 ? -28.917 7.591 37.184 1.00 83.12 104 GLU A N 1
ATOM 882 C CA . GLU A 1 104 ? -27.701 8.400 37.290 1.00 83.12 104 GLU A CA 1
ATOM 883 C C . GLU A 1 104 ? -26.454 7.690 36.732 1.00 83.12 104 GLU A C 1
ATOM 885 O O . GLU A 1 104 ? -25.638 8.295 36.034 1.00 83.12 104 GLU A O 1
ATOM 890 N N . ASP A 1 105 ? -26.314 6.388 36.987 1.00 84.00 105 ASP A N 1
ATOM 891 C CA . ASP A 1 105 ? -25.185 5.600 36.489 1.00 84.00 105 ASP A CA 1
ATOM 892 C C . ASP A 1 105 ? -25.318 5.340 34.984 1.00 84.00 105 ASP A C 1
ATOM 894 O O . ASP A 1 105 ? -24.324 5.387 34.256 1.00 84.00 105 ASP A O 1
ATOM 898 N N . LEU A 1 106 ? -26.550 5.165 34.491 1.00 86.12 106 LEU A N 1
ATOM 899 C CA . LEU A 1 106 ? -26.831 5.072 33.056 1.00 86.12 106 LEU A CA 1
ATOM 900 C C . LEU A 1 106 ? -26.503 6.380 32.324 1.00 86.12 106 LEU A C 1
ATOM 902 O O . LEU A 1 106 ? -25.910 6.338 31.246 1.00 86.12 106 LEU A O 1
ATOM 906 N N . ASN A 1 107 ? -26.817 7.535 32.917 1.00 90.12 107 ASN A N 1
ATOM 907 C CA . ASN A 1 107 ? -26.478 8.840 32.347 1.00 90.12 107 ASN A CA 1
ATOM 908 C C . ASN A 1 107 ? -24.962 9.055 32.277 1.00 90.12 107 ASN A C 1
ATOM 910 O O . ASN A 1 107 ? -24.450 9.429 31.224 1.00 90.12 107 ASN A O 1
ATOM 914 N N . LYS A 1 108 ? -24.220 8.713 33.338 1.00 92.81 108 LYS A N 1
ATOM 915 C CA . LYS A 1 108 ? -22.745 8.778 33.330 1.00 92.81 108 LYS A CA 1
ATOM 916 C C . LYS A 1 108 ? -22.127 7.867 32.275 1.00 92.81 108 LYS A C 1
ATOM 918 O O . LYS A 1 108 ? -21.133 8.228 31.645 1.00 92.81 108 LYS A O 1
ATOM 923 N N . ILE A 1 109 ? -22.684 6.670 32.086 1.00 91.69 109 ILE A N 1
ATOM 924 C CA . ILE A 1 109 ? -22.241 5.756 31.026 1.00 91.69 109 ILE A CA 1
ATOM 925 C C . ILE A 1 109 ? -22.540 6.365 29.653 1.00 91.69 109 ILE A C 1
ATOM 927 O O . ILE A 1 109 ? -21.666 6.370 28.788 1.00 91.69 109 ILE A O 1
ATOM 931 N N . ARG A 1 110 ? -23.736 6.930 29.463 1.00 93.38 110 ARG A N 1
ATOM 932 C CA . ARG A 1 110 ? -24.138 7.581 28.212 1.00 93.38 110 ARG A CA 1
ATOM 933 C C . ARG A 1 110 ? -23.224 8.748 27.848 1.00 93.38 110 ARG A C 1
ATOM 935 O O . ARG A 1 110 ? -22.777 8.815 26.708 1.00 93.38 110 ARG A O 1
ATOM 942 N N . GLU A 1 111 ? -22.909 9.627 28.794 1.00 94.75 111 GLU A N 1
ATOM 943 C CA . GLU A 1 111 ? -21.994 10.753 28.563 1.00 94.75 111 GLU A CA 1
ATOM 944 C C . GLU A 1 111 ? -20.594 10.282 28.162 1.00 94.75 111 GLU A C 1
ATOM 946 O O . GLU A 1 111 ? -20.006 10.812 27.221 1.00 94.75 111 GLU A O 1
ATOM 951 N N . LYS A 1 112 ? -20.079 9.231 28.811 1.00 94.38 112 LYS A N 1
ATOM 952 C CA . LYS A 1 112 ? -18.794 8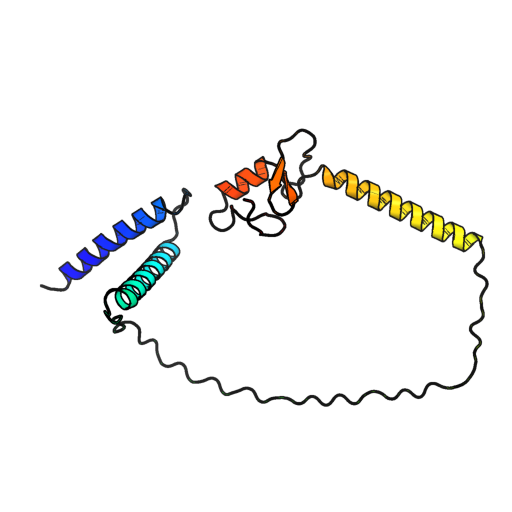.630 28.428 1.00 94.38 112 LYS A CA 1
ATOM 953 C C . LYS A 1 112 ? -18.827 8.059 27.013 1.00 94.38 112 LYS A C 1
ATOM 955 O O . LYS A 1 112 ? -17.860 8.233 26.279 1.00 94.38 112 LYS A O 1
ATOM 960 N N . ILE A 1 113 ? -19.919 7.394 26.628 1.00 95.56 113 ILE A N 1
ATOM 961 C CA . ILE A 1 113 ? -20.089 6.868 25.266 1.00 95.56 113 ILE A CA 1
ATOM 962 C C . ILE A 1 113 ? -20.079 8.015 24.252 1.00 95.56 113 ILE A C 1
ATOM 964 O O . ILE A 1 113 ? -19.349 7.925 23.267 1.00 95.56 113 ILE A O 1
ATOM 968 N N . LEU A 1 114 ? -20.822 9.094 24.512 1.00 94.50 114 LEU A N 1
ATOM 969 C CA . LEU A 1 114 ? -20.862 10.268 23.632 1.00 94.50 114 LEU A CA 1
ATOM 970 C C . LEU A 1 114 ? -19.478 10.909 23.487 1.00 94.50 114 LEU A C 1
ATOM 972 O O . LEU A 1 114 ? -19.011 11.113 22.373 1.00 94.50 114 LEU A O 1
ATOM 976 N N . HIS A 1 115 ? -18.764 11.114 24.594 1.00 93.75 115 HIS A N 1
ATOM 977 C CA . HIS A 1 115 ? -17.416 11.682 24.557 1.00 93.75 115 HIS A CA 1
ATOM 978 C C . HIS A 1 115 ? -16.431 10.812 23.756 1.00 93.75 115 HIS A C 1
ATOM 980 O O . HIS A 1 115 ? -15.576 11.323 23.033 1.00 93.75 115 HIS A O 1
ATOM 986 N N . VAL A 1 116 ? -16.528 9.484 23.874 1.00 93.38 116 VAL A N 1
ATOM 987 C CA . VAL A 1 116 ? -15.701 8.562 23.079 1.00 93.38 116 VAL A CA 1
ATOM 988 C C . VAL A 1 116 ? -16.073 8.631 21.597 1.00 93.38 116 VAL A C 1
ATOM 990 O O . VAL A 1 116 ? -15.173 8.635 20.758 1.00 93.38 116 VAL A O 1
ATOM 993 N N . GLN A 1 117 ? -17.363 8.720 21.266 1.00 93.50 117 GLN A N 1
ATOM 994 C CA . GLN A 1 117 ? -17.821 8.879 19.883 1.00 93.50 117 GLN A CA 1
ATOM 995 C C . GLN A 1 117 ? -17.289 10.176 19.263 1.00 93.50 117 GLN A C 1
ATOM 997 O O . GLN A 1 117 ? -16.666 10.116 18.204 1.00 93.50 117 GLN A O 1
ATOM 1002 N N . ASP A 1 118 ? -17.434 11.311 19.949 1.00 92.62 118 ASP A N 1
ATOM 1003 C CA . ASP A 1 118 ? -16.944 12.614 19.479 1.00 92.62 118 ASP A CA 1
ATOM 1004 C C . ASP A 1 118 ? -15.422 12.613 19.287 1.00 92.62 118 ASP A C 1
ATOM 1006 O O . ASP A 1 118 ? -14.897 13.121 18.291 1.00 92.62 118 ASP A O 1
ATOM 1010 N N . TYR A 1 119 ? -14.691 11.978 20.207 1.00 89.94 119 TYR A N 1
ATOM 1011 C CA . TYR A 1 119 ? -13.246 11.823 20.083 1.00 89.94 119 TYR A CA 1
ATOM 1012 C C . TYR A 1 119 ? -12.853 11.006 18.845 1.00 89.94 119 TYR A C 1
ATOM 1014 O O . TYR A 1 119 ? -11.953 11.422 18.109 1.00 89.94 119 TYR A O 1
ATOM 1022 N N . ILE A 1 120 ? -13.531 9.879 18.592 1.00 89.25 120 ILE A N 1
ATOM 1023 C CA . ILE A 1 120 ? -13.293 9.034 17.411 1.00 89.25 120 ILE A CA 1
ATOM 1024 C C . ILE A 1 120 ? -13.578 9.815 16.126 1.00 89.25 120 ILE A C 1
ATOM 1026 O O . ILE A 1 120 ? -12.736 9.801 15.230 1.00 89.25 120 ILE A O 1
ATOM 1030 N N . ILE A 1 121 ? -14.701 10.536 16.056 1.00 89.00 121 ILE A N 1
ATOM 1031 C CA . ILE A 1 121 ? -15.060 11.365 14.893 1.00 89.00 121 ILE A CA 1
ATOM 1032 C C . ILE A 1 121 ? -13.968 12.410 14.639 1.00 89.00 121 ILE A C 1
ATOM 1034 O O . ILE A 1 121 ? -13.414 12.465 13.545 1.00 89.00 121 ILE A O 1
ATOM 1038 N N . SER A 1 122 ? -13.541 13.137 15.679 1.00 82.88 122 SER A N 1
ATOM 1039 C CA . SER A 1 122 ? -12.471 14.138 15.550 1.00 82.88 122 SER A CA 1
ATOM 1040 C C . SER A 1 122 ? -11.134 13.554 15.069 1.00 82.88 122 SER A C 1
ATOM 1042 O O . SER A 1 122 ? -10.318 14.259 14.479 1.00 82.88 122 SER A O 1
ATOM 1044 N N . MET A 1 123 ? -10.868 12.278 15.366 1.00 78.88 123 MET A N 1
ATOM 1045 C CA . MET A 1 123 ? -9.660 11.573 14.936 1.00 78.88 123 MET A CA 1
ATOM 1046 C C . MET A 1 123 ? -9.748 11.083 13.493 1.00 78.88 123 MET A C 1
ATOM 1048 O O . MET A 1 123 ? -8.712 10.989 12.839 1.00 78.88 123 MET A O 1
ATOM 1052 N N . ILE A 1 124 ? -10.945 10.741 13.014 1.00 77.62 124 ILE A N 1
ATOM 1053 C CA . ILE A 1 124 ? -11.174 10.331 11.626 1.00 77.62 124 ILE A CA 1
ATOM 1054 C C . ILE A 1 124 ? -11.031 11.545 10.710 1.00 77.62 124 ILE A C 1
ATOM 1056 O O . ILE A 1 124 ? -10.220 11.485 9.790 1.00 77.62 124 ILE A O 1
ATOM 1060 N N . ASP A 1 125 ? -11.695 12.660 11.032 1.00 69.69 125 ASP A N 1
ATOM 1061 C CA . ASP A 1 125 ? -11.646 13.884 10.218 1.00 69.69 125 ASP A CA 1
ATOM 1062 C C . ASP A 1 125 ? -10.206 14.386 10.035 1.00 69.69 125 ASP A C 1
ATOM 1064 O O . ASP A 1 125 ? -9.770 14.655 8.921 1.00 69.69 125 ASP A O 1
ATOM 1068 N N . ARG A 1 126 ? -9.403 14.410 11.111 1.00 63.88 126 ARG A N 1
ATOM 1069 C CA . ARG A 1 126 ? -7.979 14.793 11.024 1.00 63.88 126 ARG A CA 1
ATOM 1070 C C . ARG A 1 126 ? -7.141 13.849 10.156 1.00 63.88 126 ARG A C 1
ATOM 1072 O O . ARG A 1 126 ? -6.145 14.276 9.585 1.00 63.88 126 ARG A O 1
ATOM 1079 N N . LYS A 1 127 ? -7.506 12.567 10.074 1.00 65.19 127 LYS A N 1
ATOM 1080 C CA . LYS A 1 127 ? -6.756 11.567 9.300 1.00 65.19 127 LYS A CA 1
ATOM 1081 C C . LYS A 1 127 ? -7.072 11.598 7.809 1.00 65.19 127 LYS A C 1
ATOM 1083 O O . LYS A 1 127 ? -6.224 11.173 7.033 1.00 65.19 127 LYS A O 1
ATOM 1088 N N . GLU A 1 128 ? -8.248 12.068 7.396 1.00 68.94 128 GLU A N 1
ATOM 1089 C CA . GLU A 1 128 ? -8.584 12.175 5.965 1.00 68.94 128 GLU A CA 1
ATOM 1090 C C . GLU A 1 128 ? -7.723 13.216 5.234 1.00 68.94 128 GLU A C 1
ATOM 1092 O O . GLU A 1 128 ? -7.445 13.083 4.031 1.00 68.94 128 GLU A O 1
ATOM 1097 N N . ASP A 1 129 ? -7.247 14.207 5.984 1.00 76.56 129 ASP A N 1
ATOM 1098 C CA . ASP A 1 129 ? -6.373 15.259 5.487 1.00 76.56 129 ASP A CA 1
ATOM 1099 C C . ASP A 1 129 ? -4.889 14.902 5.598 1.00 76.56 129 ASP A C 1
ATOM 1101 O O . ASP A 1 129 ? -4.073 15.553 4.967 1.00 76.56 129 ASP A O 1
ATOM 1105 N N . GLU A 1 130 ? -4.493 13.838 6.293 1.00 87.88 130 GLU A N 1
ATOM 1106 C CA . GLU A 1 130 ? -3.083 13.459 6.431 1.00 87.88 130 GLU A CA 1
ATOM 1107 C C . GLU A 1 130 ? -2.697 12.296 5.516 1.00 87.88 130 GLU A C 1
ATOM 1109 O O . GLU A 1 130 ? -3.389 11.286 5.386 1.00 87.88 130 GLU A O 1
ATOM 1114 N N . CYS A 1 131 ? -1.541 12.407 4.865 1.00 88.88 131 CYS A N 1
ATOM 1115 C CA . CYS A 1 131 ? -1.046 11.332 4.022 1.00 88.88 131 CYS A CA 1
ATOM 1116 C C . CYS A 1 131 ? -0.604 10.145 4.889 1.00 88.88 131 CYS A C 1
ATOM 1118 O O . CYS A 1 131 ? 0.350 10.292 5.652 1.00 88.88 131 CYS A O 1
ATOM 1120 N N . PRO A 1 132 ? -1.145 8.930 4.706 1.00 88.56 132 PRO A N 1
ATOM 1121 C CA . PRO A 1 132 ? -0.784 7.785 5.547 1.00 88.56 132 PRO A CA 1
ATOM 1122 C C . PRO A 1 132 ? 0.631 7.240 5.281 1.00 88.56 132 PRO A C 1
ATOM 1124 O O . PRO A 1 132 ? 1.088 6.340 5.979 1.00 88.56 132 PRO A O 1
ATOM 1127 N N . VAL A 1 133 ? 1.328 7.757 4.261 1.00 90.62 133 VAL A N 1
ATOM 1128 C CA . VAL A 1 133 ? 2.701 7.355 3.913 1.00 90.62 133 VAL A CA 1
ATOM 1129 C C . VAL A 1 133 ? 3.740 8.263 4.571 1.00 90.62 133 VAL A C 1
ATOM 1131 O O . VAL A 1 133 ? 4.752 7.773 5.063 1.00 90.62 133 VAL A O 1
ATOM 1134 N N . CYS A 1 134 ? 3.516 9.580 4.562 1.00 91.19 134 CYS A N 1
ATOM 1135 C CA . CYS A 1 134 ? 4.482 10.560 5.073 1.00 91.19 134 CYS A CA 1
ATOM 1136 C C . CYS A 1 134 ? 3.991 11.352 6.290 1.00 91.19 134 CYS A C 1
ATOM 1138 O O . CYS A 1 134 ? 4.766 12.135 6.828 1.00 91.19 134 CYS A O 1
ATOM 1140 N N . TYR A 1 135 ? 2.736 11.158 6.707 1.00 89.31 135 TYR A N 1
ATOM 1141 C CA . TYR A 1 135 ? 2.070 11.861 7.810 1.00 89.31 135 TYR A CA 1
ATOM 1142 C C . TYR A 1 135 ? 2.080 13.390 7.669 1.00 89.31 135 TYR A C 1
ATOM 1144 O O . TYR A 1 135 ? 1.998 14.121 8.649 1.00 89.31 135 TYR A O 1
ATOM 1152 N N . GLU A 1 136 ? 2.209 13.889 6.436 1.00 89.25 136 GLU A N 1
ATOM 1153 C CA . GLU A 1 136 ? 2.055 15.310 6.139 1.00 89.25 136 GLU A CA 1
ATOM 1154 C C . GLU A 1 136 ? 0.607 15.614 5.753 1.00 89.25 136 GLU A C 1
ATOM 1156 O O . GLU A 1 136 ? -0.015 14.844 5.016 1.00 89.25 136 GLU A O 1
ATOM 1161 N N . ASP A 1 137 ? 0.133 16.793 6.150 1.00 86.50 137 ASP A N 1
ATOM 1162 C CA . ASP A 1 137 ? -1.144 17.356 5.715 1.00 86.50 137 ASP A CA 1
ATOM 1163 C C . ASP A 1 137 ? -1.203 17.471 4.173 1.00 86.50 137 ASP A C 1
ATOM 1165 O O . ASP A 1 137 ? -0.260 17.948 3.517 1.00 86.50 137 ASP A O 1
ATOM 1169 N N . MET A 1 138 ? -2.295 16.971 3.601 1.00 82.00 138 MET A N 1
ATOM 1170 C CA . MET A 1 138 ? -2.641 16.876 2.186 1.00 82.00 138 MET A CA 1
ATOM 1171 C C . MET A 1 138 ? -3.573 18.000 1.732 1.00 82.00 138 MET A C 1
ATOM 1173 O O . MET A 1 138 ? -3.748 18.110 0.520 1.00 82.00 138 MET A O 1
ATOM 1177 N N . GLY A 1 139 ? -4.116 18.832 2.634 1.00 74.25 139 GLY A N 1
ATOM 1178 C CA . GLY A 1 139 ? -5.218 19.780 2.388 1.00 74.25 139 GLY A CA 1
ATOM 1179 C C . GLY A 1 139 ? -5.321 20.335 0.958 1.00 74.25 139 GLY A C 1
ATOM 1180 O O . GLY A 1 139 ? -6.229 19.976 0.217 1.00 74.25 139 GLY A O 1
ATOM 1181 N N . ASN A 1 140 ? -4.353 21.157 0.530 1.00 67.00 140 ASN A N 1
ATOM 1182 C CA . ASN A 1 140 ? -4.295 21.725 -0.834 1.00 67.00 140 ASN A CA 1
ATOM 1183 C C . ASN A 1 140 ? -3.236 21.073 -1.746 1.00 67.00 140 ASN A C 1
ATOM 1185 O O . ASN A 1 140 ? -2.928 21.592 -2.822 1.00 67.00 140 ASN A O 1
ATOM 1189 N N . LYS A 1 141 ? -2.603 19.980 -1.311 1.00 74.50 141 LYS A N 1
ATOM 1190 C CA . LYS A 1 141 ? -1.548 19.309 -2.081 1.00 74.50 141 LYS A CA 1
ATOM 1191 C C . LYS A 1 141 ? -2.171 18.379 -3.122 1.00 74.50 141 LYS A C 1
ATOM 1193 O O . LYS A 1 141 ? -3.275 17.871 -2.954 1.00 74.50 141 LYS A O 1
ATOM 1198 N N . SER A 1 142 ? -1.433 18.105 -4.196 1.00 80.94 142 SER A N 1
ATOM 1199 C CA . SER A 1 142 ? -1.837 17.076 -5.151 1.00 80.94 142 SER A CA 1
ATOM 1200 C C . SER A 1 142 ? -1.888 15.713 -4.454 1.00 80.94 142 SER A C 1
ATOM 1202 O O . SER A 1 142 ? -0.917 15.281 -3.826 1.00 80.94 142 SER A O 1
ATOM 1204 N N . PHE A 1 143 ? -3.025 15.033 -4.562 1.00 87.69 143 PHE A N 1
ATOM 1205 C CA . PHE A 1 143 ? -3.223 13.669 -4.083 1.00 87.69 143 PHE A CA 1
ATOM 1206 C C . PHE A 1 143 ? -3.601 12.764 -5.250 1.00 87.69 143 PHE A C 1
ATOM 1208 O O . PHE A 1 143 ? -4.169 13.217 -6.245 1.00 87.69 143 PHE A O 1
ATOM 1215 N N . LEU A 1 144 ? -3.261 11.484 -5.128 1.00 85.19 144 LEU A N 1
ATOM 1216 C CA . LEU A 1 144 ? -3.688 10.458 -6.068 1.00 85.19 144 LEU A CA 1
ATOM 1217 C C . LEU A 1 144 ? -4.660 9.521 -5.359 1.00 85.19 144 LEU A C 1
ATOM 1219 O O . LEU A 1 144 ? -4.391 9.085 -4.238 1.00 85.19 144 LEU A O 1
ATOM 1223 N N . THR A 1 145 ? -5.741 9.180 -6.052 1.00 86.25 145 THR A N 1
ATOM 1224 C CA . THR A 1 145 ? -6.633 8.083 -5.684 1.00 86.25 145 THR A CA 1
ATOM 1225 C C . THR A 1 145 ? -6.498 7.002 -6.749 1.00 86.25 145 THR A C 1
ATOM 1227 O O . THR A 1 145 ? -6.872 7.223 -7.899 1.00 86.25 145 THR A O 1
ATOM 1230 N N . GLY A 1 146 ? -5.900 5.865 -6.385 1.00 82.69 146 GLY A N 1
ATOM 1231 C CA . GLY A 1 146 ? -5.751 4.723 -7.296 1.00 82.69 146 GLY A CA 1
ATOM 1232 C C . GLY A 1 146 ? -7.061 3.954 -7.499 1.00 82.69 146 GLY A C 1
ATOM 1233 O O . GLY A 1 146 ? -8.056 4.225 -6.826 1.00 82.69 146 GLY A O 1
ATOM 1234 N N . SER A 1 147 ? -7.039 2.932 -8.360 1.00 86.06 147 SER A N 1
ATOM 1235 C CA . SER A 1 147 ? -8.177 2.017 -8.603 1.00 86.06 147 SER A CA 1
ATOM 1236 C C . SER A 1 147 ? -8.742 1.382 -7.318 1.00 86.06 147 SER A C 1
ATOM 1238 O O . SER A 1 147 ? -9.938 1.126 -7.204 1.00 86.06 147 SER A O 1
ATOM 1240 N N . CYS A 1 148 ? -7.885 1.186 -6.314 1.00 89.88 148 CYS A N 1
ATOM 1241 C CA . CYS A 1 148 ? -8.232 0.657 -4.997 1.00 89.88 148 CYS A CA 1
ATOM 1242 C C . CYS A 1 148 ? -8.924 1.654 -4.047 1.00 89.88 148 CYS A C 1
ATOM 1244 O O . CYS A 1 148 ? -9.245 1.278 -2.922 1.00 89.88 148 CYS A O 1
ATOM 1246 N N . GLY A 1 149 ? -9.108 2.917 -4.446 1.00 87.31 149 GLY A N 1
ATOM 1247 C CA . GLY A 1 149 ? -9.782 3.945 -3.643 1.00 87.31 149 GLY A CA 1
ATOM 1248 C C . GLY A 1 149 ? -8.938 4.571 -2.526 1.00 87.31 149 GLY A C 1
ATOM 1249 O O . GLY A 1 149 ? -9.400 5.492 -1.859 1.00 87.31 149 GLY A O 1
ATOM 1250 N N . HIS A 1 150 ? -7.694 4.130 -2.323 1.00 89.88 150 HIS A N 1
ATOM 1251 C CA . HIS A 1 150 ? -6.813 4.715 -1.315 1.00 89.88 150 HIS A CA 1
ATOM 1252 C C . HIS A 1 150 ? -6.198 6.044 -1.777 1.00 89.88 150 HIS A C 1
ATOM 1254 O O . HIS A 1 150 ? -5.627 6.119 -2.868 1.00 89.88 150 HIS A O 1
ATOM 1260 N N . LYS A 1 151 ? -6.264 7.061 -0.907 1.00 88.38 151 LYS A N 1
ATOM 1261 C CA . LYS A 1 151 ? -5.728 8.413 -1.121 1.00 88.38 151 LYS A CA 1
ATOM 1262 C C . LYS A 1 151 ? -4.391 8.595 -0.400 1.00 88.38 151 LYS A C 1
ATOM 1264 O O . LYS A 1 151 ? -4.261 8.261 0.776 1.00 88.38 151 LYS A O 1
ATOM 1269 N N . TYR A 1 152 ? -3.396 9.132 -1.097 1.00 90.00 152 TYR A N 1
ATOM 1270 C CA . TYR A 1 152 ? -2.112 9.535 -0.516 1.00 90.00 152 TYR A CA 1
ATOM 1271 C C . TYR A 1 152 ? -1.454 10.636 -1.356 1.00 90.00 152 TYR A C 1
ATOM 1273 O O . TYR A 1 152 ? -1.859 10.924 -2.486 1.00 90.00 152 TYR A O 1
ATOM 1281 N N . CYS A 1 153 ? -0.434 11.277 -0.785 1.00 91.19 153 CYS A N 1
ATOM 1282 C CA . CYS A 1 153 ? 0.203 12.445 -1.377 1.00 91.19 153 CYS A CA 1
ATOM 1283 C C . CYS A 1 153 ? 0.863 12.133 -2.733 1.00 91.19 153 CYS A C 1
ATOM 1285 O O . CYS A 1 153 ? 1.513 11.097 -2.900 1.00 91.19 153 CYS A O 1
ATOM 1287 N N . GLY A 1 154 ? 0.759 13.048 -3.702 1.00 88.88 154 GLY A N 1
ATOM 1288 C CA . GLY A 1 154 ? 1.335 12.881 -5.041 1.00 88.88 154 GLY A CA 1
ATOM 1289 C C . GLY A 1 154 ? 2.856 12.709 -5.017 1.00 88.88 154 GLY A C 1
ATOM 1290 O O . GLY A 1 154 ? 3.394 11.893 -5.759 1.00 88.88 154 GLY A O 1
ATOM 1291 N N . LYS A 1 155 ? 3.547 13.389 -4.091 1.00 90.56 155 LYS A N 1
ATOM 1292 C CA . LYS A 1 155 ? 4.987 13.201 -3.830 1.00 90.56 155 LYS A CA 1
ATOM 1293 C C . LYS A 1 155 ? 5.301 11.760 -3.416 1.00 90.56 155 LYS A C 1
ATOM 1295 O O . LYS A 1 155 ? 6.206 11.152 -3.967 1.00 90.56 155 LYS A O 1
ATOM 1300 N N . CYS A 1 156 ? 4.513 11.202 -2.504 1.00 90.56 156 CYS A N 1
ATOM 1301 C CA . CYS A 1 156 ? 4.638 9.842 -1.992 1.00 90.56 156 CYS A CA 1
ATOM 1302 C C . CYS A 1 156 ? 4.387 8.819 -3.101 1.00 90.56 156 CYS A C 1
ATOM 1304 O O . CYS A 1 156 ? 5.092 7.820 -3.213 1.00 90.56 156 CYS A O 1
ATOM 1306 N N . CYS A 1 157 ? 3.397 9.101 -3.950 1.00 90.06 157 CYS A N 1
ATOM 1307 C CA . CYS A 1 157 ? 3.116 8.309 -5.132 1.00 90.06 157 CYS A CA 1
ATOM 1308 C C . CYS A 1 157 ? 4.294 8.319 -6.107 1.00 90.06 157 CYS A C 1
ATOM 1310 O O . CYS A 1 157 ? 4.783 7.264 -6.495 1.00 90.06 157 CYS A O 1
ATOM 1312 N N . TYR A 1 158 ? 4.775 9.505 -6.474 1.00 88.88 158 TYR A N 1
ATOM 1313 C CA . TYR A 1 158 ? 5.904 9.667 -7.382 1.00 88.88 158 TYR A CA 1
ATOM 1314 C C . TYR A 1 158 ? 7.172 9.001 -6.839 1.00 88.88 158 TYR A C 1
ATOM 1316 O O . TYR A 1 158 ? 7.857 8.282 -7.564 1.00 88.88 158 TYR A O 1
ATOM 1324 N N . ASP A 1 159 ? 7.457 9.181 -5.550 1.00 91.00 159 ASP A N 1
ATOM 1325 C CA . ASP A 1 159 ? 8.572 8.528 -4.870 1.00 91.00 159 ASP A CA 1
ATOM 1326 C C . ASP A 1 159 ? 8.436 7.002 -4.918 1.00 91.00 159 ASP A C 1
ATOM 1328 O O . ASP A 1 159 ? 9.408 6.322 -5.236 1.00 91.00 159 ASP A O 1
ATOM 1332 N N . ASN A 1 160 ? 7.238 6.456 -4.682 1.00 89.44 160 ASN A N 1
ATOM 1333 C CA . ASN A 1 160 ? 6.988 5.020 -4.802 1.00 89.44 160 ASN A CA 1
ATOM 1334 C C . ASN A 1 160 ? 7.243 4.526 -6.234 1.00 89.44 160 ASN A C 1
ATOM 1336 O O . ASN A 1 160 ? 7.989 3.571 -6.422 1.00 89.44 160 ASN A O 1
ATOM 1340 N N . PHE A 1 161 ? 6.698 5.208 -7.244 1.00 88.44 161 PHE A N 1
ATOM 1341 C CA . PHE A 1 161 ? 6.874 4.829 -8.649 1.00 88.44 161 PHE A CA 1
ATOM 1342 C C . PHE A 1 161 ? 8.327 4.920 -9.132 1.00 88.44 161 PHE A C 1
ATOM 1344 O O . PHE A 1 161 ? 8.738 4.123 -9.972 1.00 88.44 161 PHE A O 1
ATOM 1351 N N . THR A 1 162 ? 9.102 5.888 -8.639 1.00 87.69 162 THR A N 1
ATOM 1352 C CA . THR A 1 162 ? 10.466 6.148 -9.134 1.00 87.69 162 THR A CA 1
ATOM 1353 C C . THR A 1 162 ? 11.558 5.434 -8.348 1.00 87.69 162 THR A C 1
ATOM 1355 O O . THR A 1 162 ? 12.579 5.069 -8.932 1.00 87.69 162 THR A O 1
ATOM 1358 N N . LYS A 1 163 ? 11.367 5.230 -7.038 1.00 87.38 163 LYS A N 1
ATOM 1359 C CA . LYS A 1 163 ? 12.370 4.612 -6.157 1.00 87.38 163 LYS A CA 1
ATOM 1360 C C . LYS A 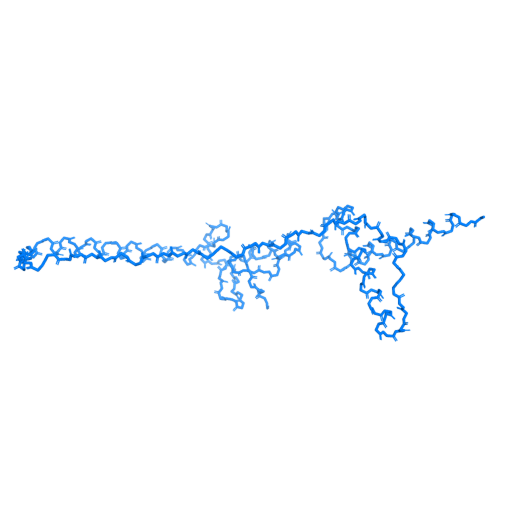1 163 ? 12.143 3.114 -5.960 1.00 87.38 163 LYS A C 1
ATOM 1362 O O . LYS A 1 163 ? 13.116 2.400 -5.737 1.00 87.38 163 LYS A O 1
ATOM 1367 N N . ASN A 1 164 ? 10.902 2.621 -6.054 1.00 84.62 164 ASN A N 1
ATOM 1368 C CA . ASN A 1 164 ? 10.601 1.202 -5.846 1.00 84.62 164 ASN A CA 1
ATOM 1369 C C . ASN A 1 164 ? 10.485 0.450 -7.179 1.00 84.62 164 ASN A C 1
ATOM 1371 O O . ASN A 1 164 ? 9.441 0.447 -7.824 1.00 84.62 164 ASN A O 1
ATOM 1375 N N . CYS A 1 165 ? 11.548 -0.263 -7.555 1.00 79.81 165 CYS A N 1
ATOM 1376 C CA . CYS A 1 165 ? 11.648 -0.973 -8.838 1.00 79.81 165 CYS A CA 1
ATOM 1377 C C . CYS A 1 165 ? 10.703 -2.180 -8.966 1.00 79.81 165 CYS A C 1
ATOM 1379 O O . CYS A 1 165 ? 10.335 -2.563 -10.072 1.00 79.81 165 CYS A O 1
ATOM 1381 N N . HIS A 1 166 ? 10.352 -2.810 -7.842 1.00 81.81 166 HIS A N 1
ATOM 1382 C CA . HIS A 1 166 ? 9.584 -4.061 -7.826 1.00 81.81 166 HIS A CA 1
ATOM 1383 C C . HIS A 1 166 ? 8.109 -3.852 -7.486 1.00 81.81 166 HIS A C 1
ATOM 1385 O O . HIS A 1 166 ? 7.257 -4.596 -7.953 1.00 81.81 166 HIS A O 1
ATOM 1391 N N . THR A 1 167 ? 7.805 -2.845 -6.664 1.00 87.56 167 THR A N 1
ATOM 1392 C CA . THR A 1 167 ? 6.452 -2.598 -6.142 1.00 87.56 167 THR A CA 1
ATOM 1393 C C . THR A 1 167 ? 5.990 -1.159 -6.357 1.00 87.56 167 THR A C 1
ATOM 1395 O O . THR A 1 167 ? 5.042 -0.724 -5.709 1.00 87.56 167 THR A O 1
ATOM 1398 N N . GLY A 1 168 ? 6.664 -0.396 -7.222 1.00 86.88 168 GLY A N 1
ATOM 1399 C CA . GLY A 1 168 ? 6.333 1.008 -7.477 1.00 86.88 168 GLY A CA 1
ATOM 1400 C C . GLY A 1 168 ? 4.964 1.203 -8.127 1.00 86.88 168 GLY A C 1
ATOM 1401 O O . GLY A 1 168 ? 4.333 2.232 -7.909 1.00 86.88 168 GLY A O 1
ATOM 1402 N N . SER A 1 169 ? 4.472 0.192 -8.852 1.00 87.50 169 SER A N 1
ATOM 1403 C CA . SER A 1 169 ? 3.117 0.149 -9.415 1.00 87.50 169 SER A CA 1
ATOM 1404 C C . SER A 1 169 ? 2.035 -0.242 -8.407 1.00 87.50 169 SER A C 1
ATOM 1406 O O . SER A 1 169 ? 0.852 -0.158 -8.734 1.00 87.50 169 SER A O 1
ATOM 1408 N N . LEU A 1 170 ? 2.409 -0.669 -7.197 1.00 91.19 170 LEU A N 1
ATOM 1409 C CA . LEU A 1 170 ? 1.476 -1.151 -6.183 1.00 91.19 170 LEU A CA 1
ATOM 1410 C C . LEU A 1 170 ? 1.134 -0.051 -5.180 1.00 91.19 170 LEU A C 1
ATOM 1412 O O . LEU A 1 170 ? 1.993 0.727 -4.756 1.00 91.19 170 LEU A O 1
ATOM 1416 N N . CYS A 1 171 ? -0.122 -0.035 -4.744 1.00 90.88 171 CYS A N 1
ATOM 1417 C CA . CYS A 1 171 ? -0.605 0.862 -3.709 1.00 90.88 171 CYS A CA 1
ATOM 1418 C C . CYS A 1 171 ? 0.171 0.624 -2.399 1.00 90.88 171 CYS A C 1
ATOM 1420 O O . CYS A 1 171 ? 0.226 -0.519 -1.932 1.00 90.88 171 CYS A O 1
ATOM 1422 N N . PRO A 1 172 ? 0.709 1.668 -1.741 1.00 88.88 172 PRO A N 1
ATOM 1423 C CA . PRO A 1 172 ? 1.414 1.519 -0.466 1.00 88.88 172 PRO A CA 1
ATOM 1424 C C . PRO A 1 172 ? 0.558 0.923 0.662 1.00 88.88 172 PRO A C 1
ATOM 1426 O O . PRO A 1 172 ? 1.107 0.344 1.597 1.00 88.88 172 PRO A O 1
ATOM 1429 N N . LEU A 1 173 ? -0.771 1.053 0.568 1.00 89.94 173 LEU A N 1
ATOM 1430 C CA . LEU A 1 173 ? -1.719 0.653 1.610 1.00 89.94 173 LEU A CA 1
ATOM 1431 C C . LEU A 1 173 ? -2.245 -0.771 1.420 1.00 89.94 173 LEU A C 1
ATOM 1433 O O . LEU A 1 173 ? -2.217 -1.560 2.357 1.00 89.94 173 LEU A O 1
ATOM 1437 N N . CYS A 1 174 ? -2.686 -1.122 0.210 1.00 92.38 174 CYS A N 1
ATOM 1438 C CA . CYS A 1 174 ? -3.308 -2.426 -0.058 1.00 92.38 174 CYS A CA 1
ATOM 1439 C C . CYS A 1 174 ? -2.555 -3.308 -1.057 1.00 92.38 174 CYS A C 1
ATOM 1441 O O . CYS A 1 174 ? -2.985 -4.428 -1.311 1.00 92.38 174 CYS A O 1
ATOM 1443 N N . ARG A 1 175 ? -1.450 -2.820 -1.634 1.00 90.31 175 ARG A N 1
ATOM 1444 C CA . ARG A 1 175 ? -0.615 -3.537 -2.613 1.00 90.31 175 ARG A CA 1
ATOM 1445 C C . ARG A 1 175 ? -1.324 -3.955 -3.909 1.00 90.31 175 ARG A C 1
ATOM 1447 O O . ARG A 1 175 ? -0.756 -4.723 -4.673 1.00 90.31 175 ARG A O 1
ATOM 1454 N N . VAL A 1 176 ? -2.515 -3.426 -4.184 1.00 91.62 176 VAL A N 1
ATOM 1455 C CA . VAL A 1 176 ? -3.192 -3.549 -5.486 1.00 91.62 176 VAL A CA 1
ATOM 1456 C C . VAL A 1 176 ? -2.541 -2.593 -6.487 1.00 91.62 176 VAL A C 1
ATOM 1458 O O . VAL A 1 176 ? -2.051 -1.536 -6.083 1.00 91.62 176 VAL A O 1
ATOM 1461 N N . GLU A 1 177 ? -2.517 -2.949 -7.770 1.00 87.75 177 GLU A N 1
ATOM 1462 C CA . GLU A 1 177 ? -2.027 -2.059 -8.828 1.00 87.75 177 GLU A CA 1
ATOM 1463 C C . GLU A 1 177 ? -2.773 -0.719 -8.820 1.00 87.75 177 GLU A C 1
ATOM 1465 O O . GLU A 1 177 ? -3.992 -0.656 -8.668 1.00 87.75 177 GLU A O 1
ATOM 1470 N N . VAL A 1 178 ? -2.013 0.373 -8.907 1.00 81.38 178 VAL A N 1
ATOM 1471 C CA . VAL A 1 178 ? -2.543 1.740 -8.784 1.00 81.38 178 VAL A CA 1
ATOM 1472 C C . VAL A 1 178 ? -3.286 2.181 -10.053 1.00 81.38 178 VAL A C 1
ATOM 1474 O O . VAL A 1 178 ? -4.190 3.014 -9.948 1.00 81.38 178 VAL A O 1
ATOM 1477 N N . LEU A 1 179 ? -2.910 1.622 -11.210 1.00 71.19 179 LEU A N 1
ATOM 1478 C CA . LEU A 1 179 ? -3.453 1.898 -12.546 1.00 71.19 179 LEU A CA 1
ATOM 1479 C C . LEU A 1 179 ? -4.309 0.736 -13.049 1.00 71.19 179 LEU A C 1
ATOM 1481 O O . LEU A 1 179 ? -3.924 -0.417 -12.768 1.00 71.19 179 LEU A O 1
#

Foldseek 3Di:
DPPVVVVVVVVVVLVVLVVVVCVVQVADDDDDPVVSVVSVVVVVVVVQVCCCVPVVDHDDCPPPPDDDDDDDDDDDDDDDDDDDDDDDDDPDDPPPPPPPDPVVVVVVVVVVVVVVVVVVVVVVVQVVQAFPQPRDGNPPADWAQFPVRDIGGPVSLVCLLHVPRPQSQADPPPGHGRD

Organism: NCBI:txid1070528